Protein AF-A0A4Y3VVE1-F1 (afdb_monomer)

Solvent-accessible surface area (backbone atoms only — not comparable to full-atom values): 6062 Å² total; per-residue (Å²): 126,78,66,62,73,36,66,72,48,43,51,54,53,49,34,40,75,68,60,81,33,67,87,48,71,64,60,54,64,73,43,82,86,49,74,66,52,54,49,51,51,53,50,33,38,73,64,71,72,31,78,72,84,53,64,68,56,56,50,48,53,50,49,52,51,52,52,53,52,53,49,56,51,50,55,51,50,52,51,52,52,48,51,54,52,57,58,65,70,67,65,77,76,76,82,77,78,86,74,135

Foldseek 3Di:
DVLCPPPVNVVVVVCCVVVVFPQAPVSLVPDDDDPSSVVVVVVCCVVVNYPDPDVVVVVVVVVVVVVVVVVVVVVVVVVVVVVVVVVVVPDDDPPDDDDD

Secondary structure (DSSP, 8-state):
--STTSHHHHHHHHHHHTTSS-SSHHHHHTSPPSHHHHHHHHHHHHTTSS----HHHHHHHHHHHHHHHHHHHHHHHHHHHHHHHHHHTT-PPP------

Mean predicted aligned error: 13.13 Å

Organism: NCBI:txid284043

pLDDT: mean 82.97, std 10.87, range [47.16, 93.06]

Sequence (100 aa):
MRWLSKRIVSTVLSDLGSGRRHLTHEALDELPEGKVVEHIRSVLVATPALPKRDEQMVRLERHVRDLVASRATAEGRAAVYLLNWLAGRNRPLPPTASRP

Structure (mmCIF, N/CA/C/O backbone):
data_AF-A0A4Y3VVE1-F1
#
_entry.id   AF-A0A4Y3VVE1-F1
#
loop_
_atom_site.group_PDB
_atom_site.id
_atom_site.type_symbol
_atom_site.label_atom_id
_atom_site.label_alt_id
_atom_site.label_comp_id
_atom_site.label_asym_id
_atom_site.label_entity_id
_atom_site.label_seq_id
_atom_site.pdbx_PDB_ins_code
_atom_site.Cartn_x
_atom_site.Cartn_y
_atom_site.Cartn_z
_atom_site.occupancy
_atom_site.B_iso_or_equiv
_atom_site.auth_seq_id
_atom_site.auth_comp_id
_atom_site.auth_asym_id
_atom_site.auth_atom_id
_atom_site.pdbx_PDB_model_num
ATOM 1 N N . MET A 1 1 ? -19.525 -0.233 18.026 1.00 63.19 1 MET A N 1
ATOM 2 C CA . MET A 1 1 ? -18.588 -1.107 17.274 1.00 63.19 1 MET A CA 1
ATOM 3 C C . MET A 1 1 ? -19.316 -2.162 16.412 1.00 63.19 1 MET A C 1
ATOM 5 O O . MET A 1 1 ? -18.972 -3.331 16.450 1.00 63.19 1 MET A O 1
ATOM 9 N N . ARG A 1 2 ? -20.324 -1.799 15.599 1.00 82.31 2 ARG A N 1
ATOM 10 C CA . ARG A 1 2 ? -21.118 -2.780 14.812 1.00 82.31 2 ARG A CA 1
ATOM 11 C C . ARG A 1 2 ? -20.490 -3.155 13.456 1.00 82.31 2 ARG A C 1
ATOM 13 O O . ARG A 1 2 ? -20.987 -4.030 12.760 1.00 82.31 2 ARG A O 1
ATOM 20 N N . TRP A 1 3 ? -19.419 -2.476 13.045 1.00 85.50 3 TRP A N 1
ATOM 21 C CA . TRP A 1 3 ? -18.766 -2.728 11.758 1.00 85.50 3 TRP A CA 1
ATOM 22 C C . TRP A 1 3 ? -17.744 -3.875 11.830 1.00 85.50 3 TRP A C 1
ATOM 24 O O . TRP A 1 3 ? -17.684 -4.666 10.895 1.00 85.50 3 TRP A O 1
ATOM 34 N N . LEU A 1 4 ? -17.031 -4.018 12.957 1.00 85.12 4 LEU 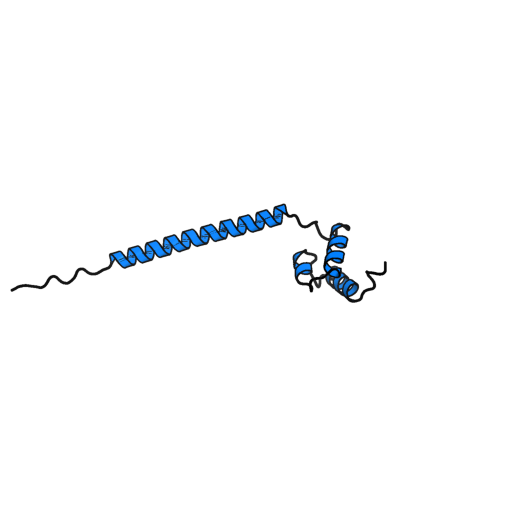A N 1
ATOM 35 C CA . LEU A 1 4 ? -16.073 -5.106 13.213 1.00 85.12 4 LEU A CA 1
ATOM 36 C C . LEU A 1 4 ? -16.732 -6.491 13.282 1.00 85.12 4 LEU A C 1
ATOM 38 O O . LEU A 1 4 ? -16.107 -7.486 12.938 1.00 85.12 4 LEU A O 1
ATOM 42 N N . SER A 1 5 ? -18.006 -6.562 13.678 1.00 86.12 5 SER A N 1
ATOM 43 C CA . SER A 1 5 ? -18.758 -7.821 13.760 1.00 86.12 5 SER A CA 1
ATOM 44 C C . SER A 1 5 ? -19.217 -8.356 12.400 1.00 86.12 5 SER A C 1
ATOM 46 O O . SER A 1 5 ? -19.740 -9.468 12.315 1.00 86.12 5 SER A O 1
ATOM 48 N N . LYS A 1 6 ? -19.028 -7.598 11.312 1.00 88.88 6 LYS A N 1
ATOM 49 C CA . LYS A 1 6 ? -19.269 -8.111 9.962 1.00 88.88 6 LYS A CA 1
ATOM 50 C C . LYS A 1 6 ? -18.227 -9.182 9.651 1.00 88.88 6 LYS A C 1
ATOM 52 O O . LYS A 1 6 ? -17.032 -8.909 9.704 1.00 88.88 6 LYS A O 1
ATOM 57 N N . ARG A 1 7 ? -18.683 -10.372 9.245 1.00 88.50 7 ARG A N 1
ATOM 58 C CA . ARG A 1 7 ? -17.818 -11.529 8.946 1.00 88.50 7 ARG A CA 1
ATOM 59 C C . ARG A 1 7 ? -16.653 -11.169 8.021 1.00 88.50 7 ARG A C 1
ATOM 61 O O . ARG A 1 7 ? -15.517 -11.474 8.343 1.00 88.50 7 ARG A O 1
ATOM 68 N N . ILE A 1 8 ? -16.932 -10.438 6.940 1.00 87.50 8 ILE A N 1
ATOM 69 C CA . ILE A 1 8 ? -15.911 -9.992 5.982 1.00 87.50 8 ILE A CA 1
ATOM 70 C C . ILE A 1 8 ? -14.819 -9.125 6.630 1.00 87.50 8 ILE A C 1
ATOM 72 O O . ILE A 1 8 ? -13.646 -9.290 6.320 1.00 87.50 8 ILE A O 1
ATOM 76 N N . VAL A 1 9 ? -15.183 -8.243 7.566 1.00 89.94 9 VAL A N 1
ATOM 77 C CA . VAL A 1 9 ? -14.230 -7.374 8.270 1.00 89.94 9 VAL A CA 1
ATOM 78 C C . VAL A 1 9 ? -13.361 -8.204 9.204 1.00 89.94 9 VAL A C 1
ATOM 80 O O . VAL A 1 9 ? -12.141 -8.082 9.170 1.00 89.94 9 VAL A O 1
ATOM 83 N N . SER A 1 10 ? -13.984 -9.076 10.001 1.00 90.00 10 SER A N 1
ATOM 84 C CA . SER A 1 10 ? -13.258 -9.960 10.913 1.00 90.00 10 SER A CA 1
ATOM 85 C C . SER A 1 10 ? -12.284 -10.865 10.162 1.00 90.00 10 SER A C 1
ATOM 87 O O . SER A 1 10 ? -11.145 -10.982 10.588 1.00 90.00 10 SER A O 1
ATOM 89 N N . THR A 1 11 ? -12.694 -11.470 9.043 1.00 90.94 11 THR A N 1
ATOM 90 C CA . THR A 1 11 ? -11.820 -12.338 8.242 1.00 90.94 11 THR A CA 1
ATOM 91 C C . THR A 1 11 ? -10.613 -11.574 7.706 1.00 90.94 11 THR A C 1
ATOM 93 O O . THR A 1 11 ? -9.486 -12.005 7.924 1.00 90.94 11 THR A O 1
ATOM 96 N N . VAL A 1 12 ? -10.827 -10.406 7.087 1.00 90.81 12 VAL A N 1
ATOM 97 C CA . VAL A 1 12 ? -9.732 -9.590 6.537 1.00 90.81 12 VAL A CA 1
ATOM 98 C C . VAL A 1 12 ? -8.752 -9.158 7.629 1.00 90.81 12 VAL A C 1
ATOM 100 O O . VAL A 1 12 ? -7.544 -9.288 7.452 1.00 90.81 12 VAL A O 1
ATOM 103 N N . LEU A 1 13 ? -9.247 -8.680 8.774 1.00 91.19 13 LEU A N 1
ATOM 104 C CA . LEU A 1 13 ? -8.383 -8.265 9.882 1.00 91.19 13 LEU A CA 1
ATOM 105 C C . LEU A 1 13 ? -7.637 -9.448 10.512 1.00 91.19 13 LEU A C 1
ATOM 107 O O . LEU A 1 13 ? -6.477 -9.297 10.887 1.00 91.19 13 LEU A O 1
ATOM 111 N N . SER A 1 14 ? -8.258 -10.628 10.598 1.00 91.25 14 SER A N 1
ATOM 112 C CA . SER A 1 14 ? -7.586 -11.847 11.060 1.00 91.25 14 SER A CA 1
ATOM 113 C C . SER A 1 14 ? -6.499 -12.316 10.091 1.00 91.25 14 SER A C 1
ATOM 115 O O . SER A 1 14 ? -5.439 -12.750 10.537 1.00 91.25 14 SER A O 1
ATOM 117 N N . ASP A 1 15 ? -6.718 -12.219 8.780 1.00 92.00 15 ASP A N 1
ATOM 118 C CA . ASP A 1 15 ? -5.711 -12.584 7.777 1.00 92.00 15 ASP A CA 1
ATOM 119 C C . ASP A 1 15 ? -4.511 -11.632 7.797 1.00 92.00 15 ASP A C 1
ATOM 121 O O . ASP A 1 15 ? -3.370 -12.084 7.714 1.00 92.00 15 ASP A O 1
ATOM 125 N N . LEU A 1 16 ? -4.758 -10.334 7.991 1.00 90.56 16 LEU A N 1
ATOM 126 C CA . LEU A 1 16 ? -3.705 -9.333 8.178 1.00 90.56 16 LEU A CA 1
ATOM 127 C C . LEU A 1 16 ? -2.945 -9.552 9.496 1.00 90.56 16 LEU A C 1
ATOM 129 O O . LEU A 1 16 ? -1.719 -9.582 9.507 1.00 90.56 16 LEU A O 1
ATOM 133 N N . GLY A 1 17 ? -3.661 -9.757 10.607 1.00 88.25 17 GLY A N 1
ATOM 134 C CA . GLY A 1 17 ? -3.061 -9.943 11.934 1.00 88.25 17 GLY A CA 1
ATOM 135 C C . GLY A 1 17 ? -2.310 -11.267 12.109 1.00 88.25 17 GLY A C 1
ATOM 136 O O . GLY A 1 17 ? -1.419 -11.356 12.946 1.00 88.25 17 GLY A O 1
ATOM 137 N N . SER A 1 18 ? -2.642 -12.288 11.313 1.00 92.25 18 SER A N 1
ATOM 138 C CA . SER A 1 18 ? -1.926 -13.573 11.284 1.00 92.25 18 SER A CA 1
ATOM 139 C C . SER A 1 18 ? -0.764 -13.607 10.289 1.00 92.25 18 SER A C 1
ATOM 141 O O . SER A 1 18 ? -0.073 -14.619 10.206 1.00 92.25 18 SER A O 1
ATOM 143 N N . GLY A 1 19 ? -0.557 -12.539 9.510 1.00 88.25 19 GLY A N 1
ATOM 144 C CA . GLY A 1 19 ? 0.468 -12.482 8.466 1.00 88.25 19 GLY A CA 1
ATOM 145 C C . GLY A 1 19 ? 0.153 -13.311 7.216 1.00 88.25 19 GLY A C 1
ATOM 146 O O . GLY A 1 19 ? 0.967 -13.340 6.297 1.00 88.25 19 GLY A O 1
ATOM 147 N N . ARG A 1 20 ? -1.028 -13.946 7.127 1.00 89.00 20 ARG A N 1
ATOM 148 C CA . ARG A 1 20 ? -1.491 -14.623 5.897 1.00 89.00 20 ARG A CA 1
ATOM 149 C C . ARG A 1 20 ? -1.619 -13.660 4.723 1.00 89.00 20 ARG A C 1
ATOM 151 O O . ARG A 1 20 ? -1.506 -14.072 3.573 1.00 89.00 20 ARG A O 1
ATOM 158 N N . ARG A 1 21 ? -1.860 -12.385 5.0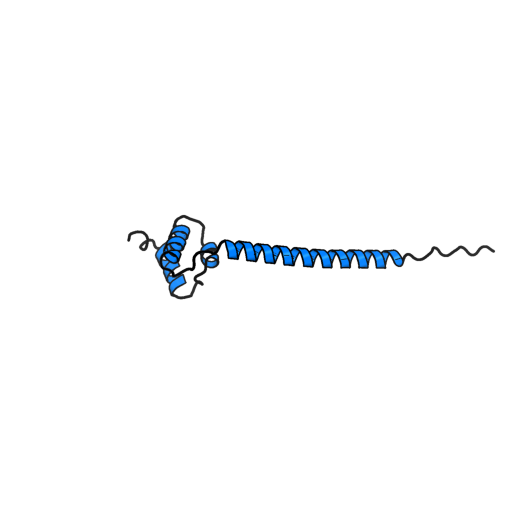19 1.00 88.69 21 ARG A N 1
ATOM 159 C CA . ARG A 1 21 ? -1.808 -11.288 4.063 1.00 88.69 21 ARG A CA 1
ATOM 160 C C . ARG A 1 21 ? -0.873 -10.205 4.577 1.00 88.69 21 ARG A C 1
ATOM 162 O O . ARG A 1 21 ?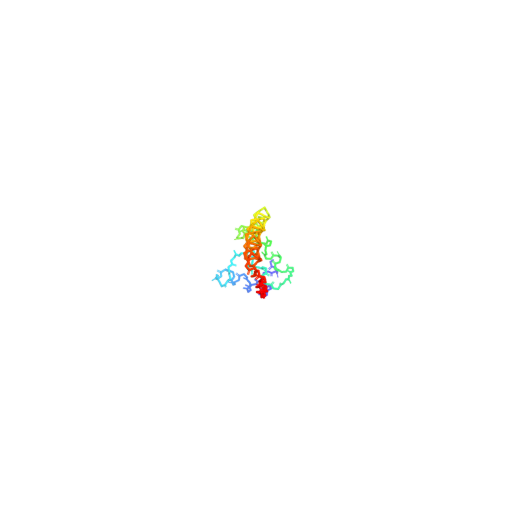 -0.935 -9.835 5.747 1.00 88.69 21 ARG A O 1
ATOM 169 N N . HIS A 1 22 ? -0.048 -9.665 3.686 1.00 87.12 22 HIS A N 1
ATOM 170 C CA . HIS A 1 22 ? 0.821 -8.542 4.014 1.00 87.12 22 HIS A CA 1
ATOM 171 C C . HIS A 1 22 ? -0.002 -7.288 4.331 1.00 87.12 22 HIS A C 1
ATOM 173 O O . HIS A 1 22 ? -0.994 -6.991 3.668 1.00 87.12 22 HIS A O 1
ATOM 179 N N . LEU A 1 23 ? 0.419 -6.530 5.343 1.00 88.88 23 LEU A N 1
ATOM 180 C CA . LEU A 1 23 ? -0.206 -5.260 5.693 1.00 88.88 23 LEU A CA 1
ATOM 181 C C . LEU A 1 23 ? 0.370 -4.153 4.802 1.00 88.88 23 LEU A C 1
ATOM 183 O O . LEU A 1 23 ? 1.318 -3.463 5.165 1.00 88.88 23 LEU A O 1
ATOM 187 N N . THR A 1 24 ? -0.184 -4.028 3.598 1.00 89.38 24 THR A N 1
ATOM 188 C CA . THR A 1 24 ? 0.188 -3.007 2.608 1.00 89.38 24 THR A CA 1
ATOM 189 C C . THR A 1 24 ? -1.052 -2.451 1.905 1.00 89.38 24 THR A C 1
ATOM 191 O O . THR A 1 24 ? -2.143 -3.019 2.009 1.00 89.38 24 THR A O 1
ATOM 194 N N . HIS A 1 25 ? -0.913 -1.321 1.199 1.00 89.62 25 HIS A N 1
ATOM 195 C CA . HIS A 1 25 ? -2.023 -0.767 0.409 1.00 89.62 25 HIS A CA 1
ATOM 196 C C . HIS A 1 25 ? -2.385 -1.698 -0.746 1.00 89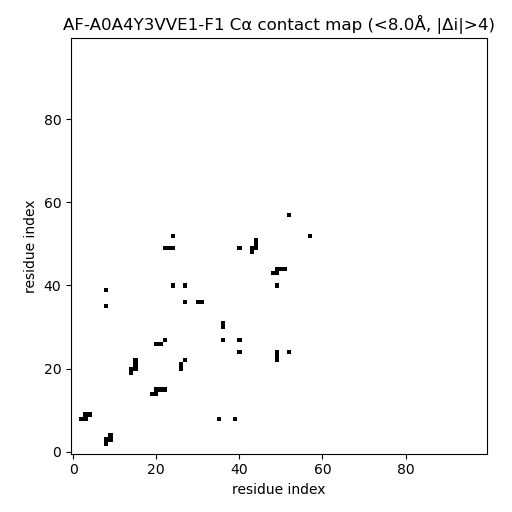.62 25 HIS A C 1
ATOM 198 O O . HIS A 1 25 ? -3.562 -1.913 -1.004 1.00 89.62 25 HIS A O 1
ATOM 204 N N . GLU A 1 26 ? -1.381 -2.311 -1.362 1.00 88.19 26 GLU A N 1
ATOM 205 C CA . GLU A 1 26 ? -1.510 -3.222 -2.498 1.00 88.19 26 GLU A CA 1
ATOM 206 C C . GLU A 1 26 ? -2.314 -4.470 -2.116 1.00 88.19 26 GLU A C 1
ATOM 208 O O . GLU A 1 26 ? -3.248 -4.848 -2.813 1.00 88.19 26 GLU A O 1
ATOM 213 N N . ALA A 1 27 ? -2.043 -5.052 -0.946 1.00 88.94 27 ALA A N 1
ATOM 214 C CA . ALA A 1 27 ? -2.776 -6.217 -0.459 1.00 88.94 27 ALA A CA 1
ATOM 215 C C . ALA A 1 27 ? -4.246 -5.906 -0.104 1.00 88.94 27 ALA A C 1
ATOM 217 O O . ALA A 1 27 ? -5.090 -6.806 -0.061 1.00 88.94 27 ALA A O 1
ATOM 218 N N . LEU A 1 28 ? -4.571 -4.637 0.179 1.00 89.81 28 LEU A N 1
ATOM 219 C CA . LEU A 1 28 ? -5.955 -4.175 0.311 1.00 89.81 28 LEU A CA 1
ATOM 220 C C . LEU A 1 28 ? -6.594 -3.880 -1.051 1.00 89.81 28 LEU A C 1
ATOM 222 O O . LEU A 1 28 ? -7.806 -4.026 -1.169 1.00 89.81 28 LEU A O 1
ATOM 226 N N . ASP A 1 29 ? -5.812 -3.484 -2.055 1.00 88.94 29 ASP A N 1
ATOM 227 C CA . ASP A 1 29 ? -6.274 -3.243 -3.430 1.00 88.94 29 ASP A CA 1
ATOM 228 C C . ASP A 1 29 ? -6.620 -4.566 -4.158 1.00 88.94 29 ASP A C 1
ATOM 230 O O . ASP A 1 29 ? -7.449 -4.571 -5.060 1.00 88.94 29 ASP A O 1
ATOM 234 N N . GLU A 1 30 ? -6.068 -5.707 -3.723 1.00 90.06 30 GLU A N 1
ATOM 235 C CA . GLU A 1 30 ? -6.431 -7.055 -4.209 1.00 90.06 30 GLU A CA 1
ATOM 236 C C . GLU A 1 30 ? -7.801 -7.560 -3.710 1.00 90.06 30 GLU A C 1
ATOM 238 O O . GLU A 1 30 ? -8.329 -8.561 -4.206 1.00 90.06 30 GLU A O 1
ATOM 243 N N . LEU A 1 31 ? -8.388 -6.910 -2.700 1.00 88.81 31 LEU A N 1
ATOM 244 C CA . LEU A 1 31 ? -9.725 -7.248 -2.214 1.00 88.81 31 LEU A CA 1
ATOM 245 C C . LEU A 1 31 ? -10.814 -6.711 -3.153 1.00 88.81 31 LEU A C 1
ATOM 247 O O . LEU A 1 31 ? -10.626 -5.662 -3.763 1.00 88.81 31 LEU A O 1
ATOM 251 N N . PRO A 1 32 ? -12.003 -7.350 -3.201 1.00 86.69 32 PRO A N 1
ATOM 252 C CA . PRO A 1 32 ? -13.141 -6.803 -3.931 1.00 86.69 32 PRO A CA 1
ATOM 253 C C . PRO A 1 32 ? -13.430 -5.362 -3.500 1.00 86.69 32 PRO A C 1
ATOM 255 O O . PRO A 1 32 ? -13.625 -5.092 -2.308 1.00 86.69 32 PRO A O 1
ATOM 258 N N . GLU A 1 33 ? -13.458 -4.448 -4.470 1.00 84.12 33 GLU A N 1
ATOM 259 C CA . GLU A 1 33 ? -13.669 -3.026 -4.217 1.00 84.12 33 GLU A CA 1
ATOM 260 C C . GLU A 1 33 ? -14.987 -2.773 -3.472 1.00 84.12 33 GLU A C 1
ATOM 262 O O . GLU A 1 33 ? -16.025 -3.388 -3.731 1.00 84.12 33 GLU A O 1
ATOM 267 N N . GLY A 1 34 ? -14.954 -1.834 -2.524 1.00 88.19 34 GLY A N 1
ATOM 268 C CA . GLY A 1 34 ? -16.155 -1.394 -1.832 1.00 88.19 34 GLY A CA 1
ATOM 269 C C . GLY A 1 34 ? -15.895 -0.648 -0.531 1.00 88.19 34 GLY A C 1
ATOM 270 O O . GLY A 1 34 ? -14.808 -0.684 0.049 1.00 88.19 34 GLY A O 1
ATOM 271 N N . LYS A 1 35 ? -16.966 -0.036 -0.010 1.00 88.31 35 LYS A N 1
ATOM 272 C CA . LYS A 1 35 ? -16.949 0.813 1.198 1.00 88.31 35 LYS A CA 1
ATOM 273 C C . LYS A 1 35 ? -16.348 0.138 2.434 1.00 88.31 35 LYS A C 1
ATOM 275 O O . LYS A 1 35 ? -15.883 0.809 3.348 1.00 88.31 35 LYS A O 1
ATOM 280 N N . VAL A 1 36 ? -16.391 -1.194 2.501 1.00 90.00 36 VAL A N 1
ATOM 281 C CA . VAL A 1 36 ? -15.804 -1.956 3.611 1.00 90.00 36 VAL A CA 1
ATOM 282 C C . VAL A 1 36 ? -14.276 -1.910 3.567 1.00 90.00 36 VAL A C 1
ATOM 284 O O . VAL A 1 36 ? -13.662 -1.642 4.595 1.00 90.00 36 VAL A O 1
ATOM 287 N N . VAL A 1 37 ? -13.670 -2.130 2.398 1.00 90.88 37 VAL A N 1
ATOM 288 C CA . VAL A 1 37 ? -12.210 -2.101 2.217 1.00 90.88 37 VAL A CA 1
ATOM 289 C C . VAL A 1 37 ? -11.679 -0.682 2.406 1.00 90.88 37 VAL A C 1
ATOM 291 O O . VAL A 1 37 ? -10.683 -0.485 3.098 1.00 90.88 37 VAL A O 1
ATOM 294 N N . GLU A 1 38 ? -12.393 0.321 1.887 1.00 91.31 38 GLU A N 1
ATOM 295 C CA . GLU A 1 38 ? -12.085 1.736 2.134 1.00 91.31 38 GLU A CA 1
ATOM 296 C C . GLU A 1 38 ? -12.088 2.072 3.628 1.00 91.31 38 GLU A C 1
ATOM 298 O O . GLU A 1 38 ? -11.164 2.720 4.124 1.00 91.31 38 GLU A O 1
ATOM 303 N N . HIS A 1 39 ? -13.098 1.596 4.364 1.00 92.19 39 HIS A N 1
ATOM 304 C CA . HIS A 1 39 ? -13.188 1.832 5.800 1.00 92.19 39 HIS A CA 1
ATOM 305 C C . HIS A 1 39 ? -12.068 1.125 6.575 1.00 92.19 39 HIS A C 1
ATOM 307 O O . HIS A 1 39 ? -11.471 1.739 7.455 1.00 92.19 39 HIS A O 1
ATOM 313 N N . ILE A 1 40 ? -11.727 -0.120 6.220 1.00 92.25 40 ILE A N 1
ATOM 314 C CA . ILE A 1 40 ? -10.579 -0.838 6.799 1.00 92.25 40 ILE A CA 1
ATOM 315 C C . ILE A 1 40 ? -9.287 -0.047 6.565 1.00 92.25 40 ILE A C 1
ATOM 317 O O . ILE A 1 40 ? -8.559 0.213 7.520 1.00 92.25 40 ILE A O 1
ATOM 321 N N . ARG A 1 41 ? -9.030 0.401 5.328 1.00 92.56 41 ARG A N 1
ATOM 322 C CA . ARG A 1 41 ? -7.848 1.209 4.989 1.00 92.56 41 ARG A CA 1
ATOM 323 C C . ARG A 1 41 ? -7.795 2.493 5.817 1.00 92.56 41 ARG A C 1
ATOM 325 O O . ARG A 1 41 ? -6.757 2.808 6.389 1.00 92.56 41 ARG A O 1
ATOM 332 N N . SER A 1 42 ? -8.914 3.209 5.920 1.00 91.62 42 SER A N 1
ATOM 333 C CA . SER A 1 42 ? -9.010 4.440 6.711 1.00 91.62 42 SER A CA 1
ATOM 334 C C . SER A 1 42 ? -8.688 4.207 8.188 1.00 91.62 42 SER A C 1
ATOM 336 O O . SER A 1 42 ? -7.911 4.968 8.761 1.00 91.62 42 SER A O 1
ATOM 338 N N . VAL A 1 43 ? -9.231 3.143 8.789 1.00 93.06 43 VAL A N 1
ATOM 339 C CA . VAL A 1 43 ? -8.966 2.799 10.192 1.00 93.06 43 VAL A CA 1
ATOM 340 C C . VAL A 1 43 ? -7.501 2.420 10.393 1.00 93.06 43 VAL A C 1
ATOM 342 O O . VAL A 1 43 ? -6.875 2.957 11.298 1.00 93.06 43 VAL A O 1
ATOM 345 N N . LEU A 1 44 ? -6.928 1.570 9.535 1.00 92.25 44 LEU A N 1
ATOM 346 C CA . LEU A 1 44 ? -5.527 1.146 9.657 1.00 92.25 44 LEU A CA 1
ATOM 347 C C . LEU A 1 44 ? -4.541 2.316 9.518 1.00 92.25 44 LEU A C 1
ATOM 349 O O . LEU A 1 44 ? -3.523 2.336 10.208 1.00 92.25 44 LEU A O 1
ATOM 353 N N . VAL A 1 45 ? -4.860 3.300 8.672 1.00 92.50 45 VAL A N 1
ATOM 354 C CA . VAL A 1 45 ? -4.087 4.546 8.549 1.00 92.50 45 VAL A CA 1
ATOM 355 C C . VAL A 1 45 ? -4.244 5.440 9.778 1.00 92.50 45 VAL A C 1
ATOM 357 O O . VAL A 1 45 ? -3.277 6.060 10.214 1.00 92.50 45 VAL A O 1
ATOM 360 N N . ALA A 1 46 ? -5.444 5.501 10.357 1.00 92.12 46 ALA A N 1
ATOM 361 C CA . ALA A 1 46 ? -5.705 6.279 11.564 1.00 92.12 46 ALA A CA 1
ATOM 362 C C . ALA A 1 46 ? -5.081 5.665 12.832 1.00 92.12 46 ALA A C 1
ATOM 364 O O . ALA A 1 46 ? -4.813 6.399 13.781 1.00 92.12 46 ALA A O 1
ATOM 365 N N . THR A 1 47 ? -4.854 4.345 12.865 1.00 91.31 47 THR A N 1
ATOM 366 C CA . THR A 1 47 ? -4.261 3.608 14.000 1.00 91.31 47 THR A CA 1
ATOM 367 C C . THR A 1 47 ? -2.755 3.345 13.848 1.00 91.31 47 THR A C 1
ATOM 369 O O . THR A 1 47 ? -2.250 2.368 14.394 1.00 91.31 47 THR A O 1
ATOM 372 N N . PRO A 1 48 ? -2.026 4.231 13.157 1.00 85.69 48 PRO A N 1
ATOM 373 C CA . PRO A 1 48 ? -0.697 4.022 12.551 1.00 85.69 48 PRO A CA 1
ATOM 374 C C . PRO A 1 48 ? -0.266 2.605 12.129 1.00 85.69 48 PRO A C 1
ATOM 376 O O . PRO A 1 48 ? 0.929 2.345 12.014 1.00 85.69 48 PRO A O 1
ATOM 379 N N . ALA A 1 49 ? -1.201 1.684 11.889 1.00 88.75 49 ALA A N 1
ATOM 380 C CA . ALA A 1 49 ? -0.882 0.299 11.561 1.00 88.75 49 ALA A CA 1
ATOM 381 C C . ALA A 1 49 ? -0.443 0.188 10.100 1.00 88.75 49 ALA A C 1
ATOM 383 O O . ALA A 1 49 ? 0.470 -0.565 9.790 1.00 88.75 49 ALA A O 1
ATOM 384 N N . LEU A 1 50 ? -1.072 0.973 9.222 1.00 88.50 50 LEU A N 1
ATOM 385 C CA . LEU A 1 50 ? -0.726 1.118 7.815 1.00 88.50 50 LEU A CA 1
ATOM 386 C C . LEU A 1 50 ? -0.259 2.562 7.585 1.00 88.50 50 LEU A C 1
ATOM 388 O O . LEU A 1 50 ? -1.044 3.481 7.820 1.00 88.50 50 LEU A O 1
ATOM 392 N N . PRO A 1 51 ? 0.975 2.813 7.119 1.00 84.62 51 PRO A N 1
ATOM 393 C CA . PRO A 1 51 ? 1.411 4.165 6.790 1.00 84.62 51 PRO A CA 1
ATOM 394 C C . PRO A 1 51 ? 0.439 4.822 5.808 1.00 84.62 51 PRO A C 1
ATOM 396 O O . PRO A 1 51 ? -0.081 4.166 4.899 1.00 84.62 51 PRO A O 1
ATOM 399 N N . LYS A 1 52 ? 0.185 6.126 5.961 1.00 86.06 52 LYS A N 1
ATOM 400 C CA . LYS A 1 52 ? -0.595 6.870 4.965 1.00 86.06 52 LYS A CA 1
ATOM 401 C C . LYS A 1 52 ? 0.075 6.690 3.601 1.00 86.06 52 LYS A C 1
ATOM 403 O O . LYS A 1 52 ? 1.293 6.805 3.501 1.00 86.06 52 LYS A O 1
ATOM 408 N N . ARG A 1 53 ? -0.716 6.405 2.561 1.00 81.88 53 ARG A N 1
ATOM 409 C CA . ARG A 1 53 ? -0.195 6.297 1.194 1.00 81.88 53 ARG A CA 1
ATOM 410 C C . ARG A 1 53 ? 0.446 7.632 0.828 1.00 81.88 53 ARG A C 1
ATOM 412 O O . ARG A 1 53 ? -0.246 8.649 0.752 1.00 81.88 53 ARG A O 1
ATOM 419 N N . ASP A 1 54 ? 1.762 7.628 0.667 1.00 77.75 54 ASP A N 1
ATOM 420 C CA . ASP A 1 54 ? 2.501 8.820 0.288 1.00 77.75 54 ASP A CA 1
ATOM 421 C C . ASP A 1 54 ? 2.307 9.046 -1.213 1.00 77.75 54 ASP A C 1
ATOM 423 O O . ASP A 1 54 ? 2.922 8.395 -2.059 1.00 77.75 54 ASP A O 1
ATOM 427 N N . GLU A 1 55 ? 1.388 9.947 -1.556 1.00 76.31 55 GLU A N 1
ATOM 428 C CA . GLU A 1 55 ? 1.121 10.293 -2.950 1.00 76.31 55 GLU A CA 1
ATOM 429 C C . GLU A 1 55 ? 2.357 10.842 -3.669 1.00 76.31 55 GLU A C 1
ATOM 431 O O . GLU A 1 55 ? 2.469 10.662 -4.882 1.00 76.31 55 GLU A O 1
ATOM 436 N N . GLN A 1 56 ? 3.285 11.493 -2.956 1.00 74.75 56 GLN A N 1
ATOM 437 C CA . GLN A 1 56 ? 4.530 11.971 -3.557 1.00 74.75 56 GLN A CA 1
ATOM 438 C C . GLN A 1 56 ? 5.429 10.792 -3.914 1.00 74.75 56 GLN A C 1
ATOM 440 O O . GLN A 1 56 ? 5.967 10.761 -5.019 1.00 74.75 56 GLN A O 1
ATOM 445 N N . MET A 1 57 ? 5.509 9.782 -3.044 1.00 78.44 57 MET A N 1
ATOM 446 C CA . MET A 1 57 ? 6.242 8.549 -3.336 1.00 78.44 57 MET A CA 1
ATOM 447 C C . MET A 1 57 ? 5.638 7.795 -4.528 1.00 78.44 57 MET A C 1
ATOM 449 O O . MET A 1 57 ? 6.356 7.425 -5.451 1.00 78.44 57 MET A O 1
ATOM 453 N N . VAL A 1 58 ? 4.309 7.654 -4.587 1.00 82.19 58 VAL A N 1
ATOM 454 C CA . VAL A 1 58 ? 3.623 7.004 -5.723 1.00 82.19 58 VAL A CA 1
ATOM 455 C C . VAL A 1 58 ? 3.886 7.745 -7.041 1.00 82.19 58 VAL A C 1
ATOM 457 O O . VAL A 1 58 ? 4.107 7.116 -8.081 1.00 82.19 58 VAL A O 1
ATOM 460 N N . ARG A 1 59 ? 3.870 9.086 -7.017 1.00 78.19 59 ARG A N 1
ATOM 461 C CA . ARG A 1 59 ? 4.202 9.916 -8.187 1.00 78.19 59 ARG A CA 1
ATOM 462 C C . ARG A 1 59 ? 5.664 9.754 -8.590 1.00 78.19 59 ARG A C 1
ATOM 464 O O . ARG A 1 59 ? 5.932 9.597 -9.779 1.00 78.19 59 ARG A O 1
ATOM 471 N N . LEU A 1 60 ? 6.581 9.751 -7.625 1.00 83.31 60 LEU A N 1
ATOM 472 C CA . LEU A 1 60 ? 8.007 9.552 -7.861 1.00 83.31 60 LEU A CA 1
ATOM 473 C C . LEU A 1 60 ? 8.278 8.183 -8.487 1.00 83.31 60 LEU A C 1
ATOM 475 O O . LEU A 1 60 ? 8.935 8.109 -9.518 1.00 83.31 60 LEU A O 1
ATOM 479 N N . GLU A 1 61 ? 7.728 7.109 -7.926 1.00 86.00 61 GLU A N 1
ATOM 480 C CA . GLU A 1 61 ? 7.894 5.764 -8.475 1.00 86.00 61 GLU A CA 1
ATOM 481 C C . GLU A 1 61 ? 7.366 5.645 -9.904 1.00 86.00 61 GLU A C 1
ATOM 483 O O . GLU A 1 61 ? 8.002 5.022 -10.755 1.00 86.00 61 GLU A O 1
ATOM 488 N N . ARG A 1 62 ? 6.196 6.236 -10.187 1.00 87.62 62 ARG A N 1
ATOM 489 C CA . ARG A 1 62 ? 5.658 6.285 -11.550 1.00 87.62 62 ARG A CA 1
ATOM 490 C C . ARG A 1 62 ? 6.616 7.030 -12.474 1.00 87.62 62 ARG A C 1
ATOM 492 O O . ARG A 1 62 ? 6.963 6.502 -13.521 1.00 87.62 62 ARG A O 1
ATOM 499 N N . HIS A 1 63 ? 7.091 8.199 -12.055 1.00 90.56 63 HIS A N 1
ATOM 500 C CA . HIS A 1 63 ? 8.026 8.995 -12.838 1.00 90.56 63 HIS A CA 1
ATOM 501 C C . HIS A 1 63 ? 9.339 8.248 -13.120 1.00 90.56 63 HIS A C 1
ATOM 503 O O . HIS A 1 63 ? 9.811 8.239 -14.253 1.00 90.56 63 HIS A O 1
ATOM 509 N N . VAL A 1 64 ? 9.898 7.557 -12.122 1.00 92.75 64 VAL A N 1
ATOM 510 C CA . VAL A 1 64 ? 11.096 6.720 -12.286 1.00 92.75 64 VAL A CA 1
ATOM 511 C C . VAL A 1 64 ? 10.837 5.585 -13.278 1.00 92.75 64 VAL A C 1
ATOM 513 O O . VAL A 1 64 ? 11.655 5.368 -14.171 1.00 92.75 64 VAL A O 1
ATOM 516 N N . ARG A 1 65 ? 9.695 4.889 -13.177 1.00 89.31 65 ARG A N 1
ATOM 517 C CA . ARG A 1 65 ? 9.318 3.833 -14.134 1.00 89.31 65 ARG A CA 1
ATOM 518 C C . ARG A 1 65 ? 9.202 4.369 -15.562 1.00 89.31 65 ARG A C 1
ATOM 520 O O . ARG A 1 65 ? 9.758 3.759 -16.475 1.00 89.31 65 ARG A O 1
ATOM 527 N N . ASP A 1 66 ? 8.554 5.516 -15.745 1.00 89.00 66 ASP A N 1
ATOM 528 C CA . ASP A 1 66 ? 8.392 6.152 -17.056 1.00 89.00 66 ASP A CA 1
ATOM 529 C C . ASP A 1 66 ? 9.751 6.564 -17.649 1.00 89.00 66 ASP A C 1
ATOM 531 O O . ASP A 1 66 ? 10.031 6.303 -18.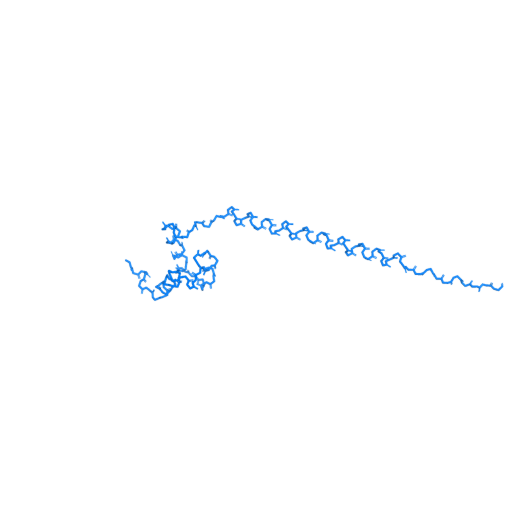822 1.00 89.00 66 ASP A O 1
ATOM 535 N N . LEU A 1 67 ? 10.638 7.143 -16.829 1.00 91.62 67 LEU A N 1
ATOM 536 C CA . LEU A 1 67 ? 11.998 7.499 -17.237 1.00 91.62 67 LEU A CA 1
ATOM 537 C C . LEU A 1 67 ? 12.800 6.268 -17.679 1.00 91.62 67 LEU A C 1
ATOM 539 O O . LEU A 1 67 ? 13.392 6.284 -18.762 1.00 91.62 67 LEU A O 1
ATOM 543 N N . VAL A 1 68 ? 12.788 5.187 -16.893 1.00 89.94 68 VAL A N 1
ATOM 544 C CA . VAL A 1 68 ? 13.481 3.932 -17.232 1.00 89.94 68 VAL A CA 1
ATOM 545 C C . VAL A 1 68 ? 12.942 3.338 -18.538 1.00 89.94 68 VAL A C 1
ATOM 547 O O . VAL A 1 68 ? 13.725 3.002 -19.430 1.00 89.94 68 VAL A O 1
ATOM 550 N N . ALA A 1 69 ? 11.618 3.275 -18.702 1.00 87.56 69 ALA A N 1
ATOM 551 C CA . ALA A 1 69 ? 10.986 2.768 -19.920 1.00 87.56 69 ALA A CA 1
ATOM 552 C C . ALA A 1 69 ? 11.337 3.617 -21.155 1.00 87.56 69 ALA A C 1
ATOM 554 O O . ALA A 1 69 ? 11.634 3.080 -22.229 1.00 87.56 69 ALA A O 1
ATOM 555 N N . SER A 1 70 ? 11.366 4.946 -21.008 1.00 84.06 70 SER A N 1
ATOM 556 C CA . SER A 1 70 ? 11.705 5.863 -22.102 1.00 84.06 70 SER A CA 1
ATOM 557 C C . SER A 1 70 ? 13.126 5.637 -22.633 1.00 84.06 70 SER A C 1
ATOM 559 O O . SER A 1 70 ? 13.340 5.642 -23.851 1.00 84.06 70 SER A O 1
ATOM 561 N N . ARG A 1 71 ? 14.083 5.355 -21.737 1.00 82.38 71 ARG A N 1
ATOM 562 C CA . ARG A 1 71 ? 15.486 5.120 -22.088 1.00 82.38 71 ARG A CA 1
ATOM 563 C C . ARG A 1 71 ? 15.701 3.762 -22.746 1.00 82.38 71 ARG A C 1
ATOM 565 O O . ARG A 1 71 ? 16.327 3.711 -23.802 1.00 82.38 71 ARG A O 1
ATOM 572 N N . ALA A 1 72 ? 15.105 2.703 -22.196 1.00 81.00 72 ALA A N 1
ATOM 573 C CA . ALA A 1 72 ? 15.137 1.374 -22.810 1.00 81.00 72 ALA A CA 1
ATOM 574 C C . ALA A 1 72 ? 14.580 1.404 -24.245 1.00 81.00 72 ALA A C 1
ATOM 576 O O . ALA A 1 72 ? 15.141 0.805 -25.163 1.00 81.00 72 ALA A O 1
ATOM 577 N N . THR A 1 73 ? 13.515 2.180 -24.471 1.00 80.25 73 THR A N 1
ATOM 578 C CA . THR A 1 73 ? 12.930 2.330 -25.809 1.00 80.25 73 THR A CA 1
ATOM 579 C C . THR A 1 73 ? 13.838 3.132 -26.752 1.00 80.25 73 THR A C 1
ATOM 581 O O . THR A 1 73 ? 13.906 2.835 -27.943 1.00 80.25 73 THR A O 1
ATOM 584 N N . ALA A 1 74 ? 14.550 4.149 -26.255 1.00 79.19 74 ALA A N 1
ATOM 585 C CA . ALA A 1 74 ? 15.483 4.934 -27.066 1.00 79.19 74 ALA A CA 1
ATOM 586 C C . ALA A 1 74 ? 16.699 4.109 -27.521 1.00 79.19 74 ALA A C 1
ATOM 588 O O . ALA A 1 74 ? 17.039 4.136 -28.705 1.00 79.19 74 ALA A O 1
ATOM 589 N N . GLU A 1 75 ? 17.301 3.339 -26.613 1.00 78.44 75 GLU A N 1
ATOM 590 C CA . GLU A 1 75 ? 18.425 2.444 -26.916 1.00 78.44 75 GLU A CA 1
ATOM 591 C C . GLU A 1 75 ? 17.999 1.323 -27.878 1.00 78.44 75 GLU A C 1
ATOM 593 O O . GLU A 1 75 ? 18.675 1.071 -28.878 1.00 78.44 75 GLU A O 1
ATOM 598 N N . GLY A 1 76 ? 16.817 0.732 -27.661 1.00 76.56 76 GLY A N 1
ATOM 599 C CA . GLY A 1 76 ? 16.240 -0.257 -28.574 1.00 76.56 76 GLY A CA 1
ATOM 600 C C . GLY A 1 76 ? 16.009 0.290 -29.988 1.00 76.56 76 GLY A C 1
ATOM 601 O O . GLY A 1 76 ? 16.389 -0.350 -30.970 1.00 76.56 76 GLY A O 1
ATOM 602 N N . ARG A 1 77 ? 15.456 1.506 -30.120 1.00 77.50 77 ARG A N 1
ATOM 603 C CA . ARG A 1 77 ? 15.288 2.159 -31.431 1.00 77.50 77 ARG A CA 1
ATOM 604 C C . ARG A 1 77 ? 16.630 2.416 -32.115 1.00 77.50 77 ARG A C 1
ATOM 606 O O . ARG A 1 77 ? 16.755 2.138 -33.305 1.00 77.50 77 ARG A O 1
ATOM 613 N N . ALA A 1 78 ? 17.633 2.908 -31.387 1.00 78.81 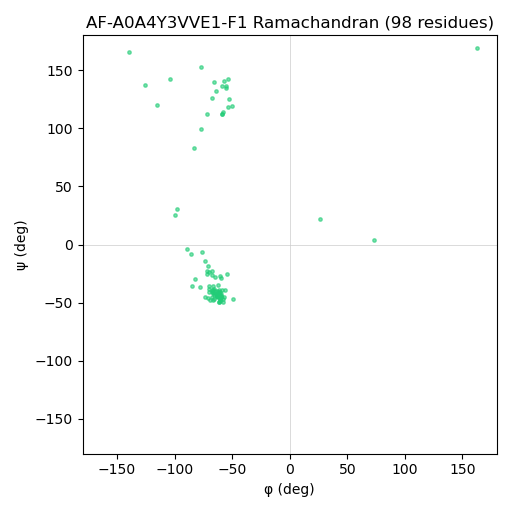78 ALA A N 1
ATOM 614 C CA . ALA A 1 78 ? 18.961 3.176 -31.942 1.00 78.81 78 ALA A CA 1
ATOM 615 C C . ALA A 1 78 ? 19.630 1.902 -32.487 1.00 78.81 78 ALA A C 1
ATOM 617 O O . ALA A 1 78 ? 20.191 1.925 -33.583 1.00 78.81 78 ALA A O 1
ATOM 618 N N . ALA A 1 79 ? 19.506 0.779 -31.772 1.00 83.56 79 ALA A N 1
ATOM 619 C CA . ALA A 1 79 ? 20.014 -0.513 -32.224 1.00 83.56 79 ALA A CA 1
ATOM 620 C C . ALA A 1 79 ? 19.321 -0.992 -33.512 1.00 83.56 79 ALA A C 1
ATOM 622 O O . ALA A 1 79 ? 19.995 -1.410 -34.452 1.0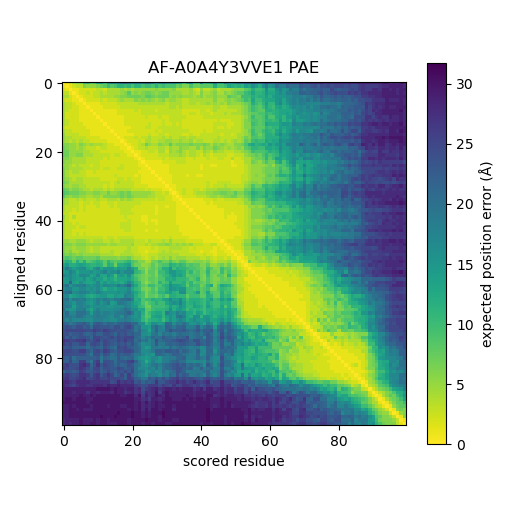0 83.56 79 ALA A O 1
ATOM 623 N N . VAL A 1 80 ? 17.991 -0.868 -33.601 1.00 82.81 80 VAL A N 1
ATOM 624 C CA . VAL A 1 80 ? 17.236 -1.214 -34.820 1.00 82.81 80 VAL A CA 1
ATOM 625 C C . VAL A 1 80 ? 17.650 -0.334 -36.000 1.00 82.81 80 VAL A C 1
ATOM 627 O O . VAL A 1 80 ? 17.881 -0.850 -37.093 1.00 82.81 80 VAL A O 1
ATOM 630 N N . TYR A 1 81 ? 17.806 0.977 -35.793 1.00 83.81 81 TYR A N 1
ATOM 631 C CA . TYR A 1 81 ? 18.281 1.879 -36.845 1.00 83.81 81 TYR A CA 1
ATOM 632 C C . TYR A 1 81 ? 19.683 1.511 -37.331 1.00 83.81 81 TYR A C 1
ATOM 634 O O . TYR A 1 81 ? 19.915 1.468 -38.539 1.00 83.81 81 TYR A O 1
ATOM 642 N N . LEU A 1 82 ? 20.601 1.206 -36.412 1.00 84.12 82 LEU A N 1
ATOM 643 C CA . LEU A 1 82 ? 21.961 0.797 -36.751 1.00 84.12 82 LEU A CA 1
ATOM 644 C C . LEU A 1 82 ? 21.972 -0.520 -37.539 1.00 84.12 82 LEU A C 1
ATOM 646 O O . LEU A 1 82 ? 22.666 -0.614 -38.550 1.00 84.12 82 LEU A O 1
ATOM 650 N N . LEU A 1 83 ? 21.188 -1.513 -37.113 1.00 87.69 83 LEU A N 1
ATOM 651 C CA . LEU A 1 83 ? 21.064 -2.799 -37.803 1.00 87.69 83 LEU A CA 1
ATOM 652 C C . LEU A 1 83 ? 20.466 -2.635 -39.203 1.00 87.69 83 LEU A C 1
ATOM 654 O O . LEU A 1 83 ? 21.002 -3.187 -40.161 1.00 87.69 83 LEU A O 1
ATOM 658 N N . ASN A 1 84 ? 19.414 -1.828 -39.349 1.00 87.69 84 ASN A N 1
ATOM 659 C CA . ASN A 1 84 ? 18.831 -1.518 -40.653 1.00 87.69 84 ASN A CA 1
ATOM 660 C C . ASN A 1 84 ? 19.831 -0.778 -41.562 1.00 87.69 84 ASN A C 1
ATOM 662 O O . ASN A 1 84 ? 19.944 -1.079 -42.748 1.00 87.69 84 ASN A O 1
ATOM 666 N N . TRP A 1 85 ? 20.609 0.154 -41.006 1.00 81.75 85 TRP A N 1
ATOM 667 C CA . TRP A 1 85 ? 21.649 0.869 -41.744 1.00 81.75 85 TRP A CA 1
ATOM 668 C C . TRP A 1 85 ? 22.809 -0.047 -42.173 1.00 81.75 85 TRP A C 1
ATOM 670 O O . TRP A 1 85 ? 23.284 0.039 -43.307 1.00 81.75 85 TRP A O 1
ATOM 680 N N . LEU A 1 86 ? 23.239 -0.962 -41.300 1.00 85.56 86 LEU A N 1
ATOM 681 C CA . LEU A 1 86 ? 24.228 -2.003 -41.603 1.00 85.56 86 LEU A CA 1
ATOM 682 C C . LEU A 1 86 ? 23.734 -2.950 -42.704 1.00 85.56 86 LEU A C 1
ATOM 684 O O . LEU A 1 86 ? 24.488 -3.251 -43.628 1.00 85.56 86 LEU A O 1
ATOM 688 N N . ALA A 1 87 ? 22.468 -3.368 -42.642 1.00 84.56 87 ALA A N 1
ATOM 689 C CA . ALA A 1 87 ? 21.843 -4.208 -43.661 1.00 84.56 87 ALA A CA 1
ATOM 690 C C . ALA A 1 87 ? 21.736 -3.487 -45.018 1.00 84.56 87 ALA A C 1
ATOM 692 O O . ALA A 1 87 ? 22.024 -4.079 -46.057 1.00 84.56 87 ALA A O 1
ATOM 693 N N . GLY A 1 88 ? 21.406 -2.190 -45.020 1.00 81.38 88 GLY A N 1
ATOM 694 C CA . GLY A 1 88 ? 21.350 -1.365 -46.231 1.00 81.38 88 GLY A CA 1
ATOM 695 C C . GLY A 1 88 ? 22.712 -1.122 -46.895 1.00 81.38 88 GLY A C 1
ATOM 696 O O . GLY A 1 88 ? 22.776 -0.943 -48.111 1.00 81.38 88 GLY A O 1
ATOM 697 N N . ARG A 1 89 ? 23.813 -1.168 -46.132 1.00 67.06 89 ARG A N 1
ATOM 698 C CA . ARG A 1 89 ? 25.182 -1.026 -46.661 1.00 67.06 89 ARG A CA 1
ATOM 699 C C . ARG A 1 89 ? 25.669 -2.224 -47.479 1.00 67.06 89 ARG A C 1
ATOM 701 O O . ARG A 1 89 ? 26.611 -2.065 -48.245 1.00 67.06 89 ARG A O 1
ATOM 708 N N . ASN A 1 90 ? 25.039 -3.391 -47.346 1.00 57.69 90 ASN A N 1
ATOM 709 C CA . ASN A 1 90 ? 25.489 -4.643 -47.963 1.00 57.69 90 ASN A CA 1
ATOM 710 C C . ASN A 1 90 ? 24.728 -5.001 -49.251 1.00 57.69 90 ASN A C 1
ATOM 712 O O . ASN A 1 90 ? 24.622 -6.173 -49.609 1.00 57.69 90 ASN A O 1
ATOM 716 N N . ARG A 1 91 ? 24.168 -4.010 -49.958 1.00 58.69 91 ARG A N 1
ATOM 717 C CA . ARG A 1 91 ? 23.539 -4.242 -51.264 1.00 58.69 91 ARG A CA 1
ATOM 718 C C . ARG A 1 91 ? 24.647 -4.532 -52.294 1.00 58.69 91 ARG A C 1
ATOM 720 O O . ARG A 1 91 ? 25.426 -3.622 -52.575 1.00 58.69 91 ARG A O 1
ATOM 727 N N . PRO A 1 92 ? 24.757 -5.754 -52.849 1.00 54.03 92 PRO A N 1
ATOM 728 C CA . PRO A 1 92 ? 25.802 -6.054 -53.820 1.00 54.03 92 PRO A CA 1
ATOM 729 C C . PRO A 1 92 ? 25.588 -5.207 -55.081 1.00 54.03 92 PRO A C 1
ATOM 731 O O . PRO A 1 92 ? 24.470 -5.110 -55.593 1.00 54.03 92 PRO A O 1
ATOM 734 N N . LEU A 1 93 ? 26.662 -4.568 -55.557 1.00 60.19 93 LEU A N 1
ATOM 735 C CA . LEU A 1 93 ? 26.695 -3.906 -56.861 1.00 60.19 93 LEU A CA 1
ATOM 736 C C . LEU A 1 93 ? 26.297 -4.926 -57.943 1.00 60.19 93 LEU A C 1
ATOM 738 O O . LEU A 1 93 ? 26.757 -6.071 -57.880 1.00 60.19 93 LEU A O 1
ATOM 742 N N . PRO A 1 94 ? 25.447 -4.555 -58.920 1.00 55.66 94 PRO A N 1
ATOM 743 C CA . PRO A 1 94 ? 25.104 -5.463 -60.005 1.00 55.66 94 PRO A CA 1
ATOM 744 C C . PRO A 1 94 ? 26.391 -5.866 -60.739 1.00 55.66 94 PRO A C 1
ATOM 746 O O . PRO A 1 94 ? 27.230 -4.991 -60.979 1.00 55.66 94 PRO A O 1
ATOM 749 N N . PRO A 1 95 ? 26.576 -7.153 -61.090 1.00 54.59 95 PRO A N 1
ATOM 750 C 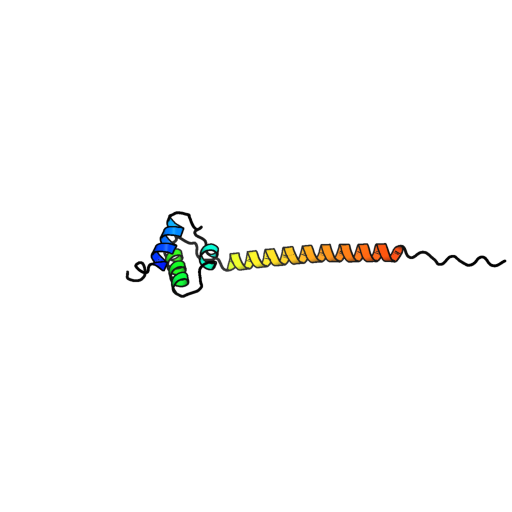CA . PRO A 1 95 ? 27.736 -7.571 -61.859 1.00 54.59 95 PRO A CA 1
ATOM 751 C C . PRO A 1 95 ? 27.723 -6.794 -63.174 1.00 54.59 95 PRO A C 1
ATOM 753 O O . PRO A 1 95 ? 26.819 -6.944 -63.997 1.00 54.59 95 PRO A O 1
ATOM 756 N N . THR A 1 96 ? 28.698 -5.902 -63.336 1.00 60.16 96 THR A N 1
ATOM 757 C CA . THR A 1 96 ? 28.916 -5.170 -64.577 1.00 60.16 96 THR A CA 1
ATOM 758 C C . THR A 1 96 ? 29.134 -6.199 -65.674 1.00 60.16 96 THR A C 1
ATOM 760 O O . THR A 1 96 ? 30.094 -6.966 -65.623 1.00 60.16 96 THR A O 1
ATOM 763 N N . ALA A 1 97 ? 28.198 -6.247 -66.618 1.00 51.62 97 ALA A N 1
ATOM 764 C CA . ALA A 1 97 ? 28.244 -7.118 -67.774 1.00 51.62 97 ALA A CA 1
ATOM 765 C C . ALA A 1 97 ? 29.599 -6.993 -68.486 1.00 51.62 97 ALA A C 1
ATOM 767 O O . ALA A 1 97 ? 29.955 -5.916 -68.968 1.00 51.62 97 ALA A O 1
ATOM 768 N N . SER A 1 98 ? 30.328 -8.109 -68.565 1.00 54.44 98 SER A N 1
ATOM 769 C CA . SER A 1 98 ? 31.398 -8.306 -69.538 1.00 54.44 98 SER A CA 1
ATOM 770 C C . SER A 1 98 ? 30.830 -8.033 -70.928 1.00 54.44 98 SER A C 1
ATOM 772 O O . SER A 1 98 ? 29.894 -8.709 -71.360 1.00 54.44 98 SER A O 1
ATOM 774 N N . ARG A 1 99 ? 31.372 -7.032 -71.618 1.00 47.16 99 ARG A N 1
ATOM 775 C CA . ARG A 1 99 ? 31.151 -6.835 -73.052 1.00 47.16 99 ARG A CA 1
ATOM 776 C C . ARG A 1 99 ? 32.408 -7.287 -73.811 1.00 47.16 99 ARG A C 1
ATOM 778 O O . ARG A 1 99 ? 33.495 -7.107 -73.264 1.00 47.16 99 ARG A O 1
ATOM 785 N N . PRO A 1 100 ? 32.230 -7.921 -74.983 1.00 63.94 100 PRO A N 1
ATOM 786 C CA . PRO A 1 100 ? 33.274 -8.633 -75.719 1.00 63.94 100 PRO A CA 1
ATOM 787 C C 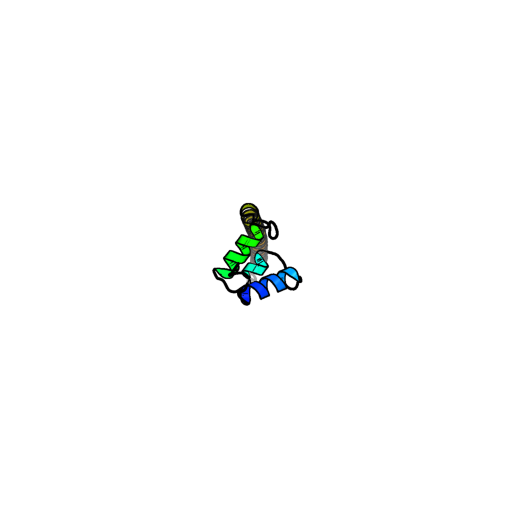. PRO A 1 100 ? 34.299 -7.705 -76.371 1.00 63.94 100 PRO A C 1
ATOM 789 O O . PRO A 1 100 ? 33.942 -6.537 -76.654 1.00 63.94 100 PRO A O 1
#

Radius of gyration: 29.03 Å; Cα contacts (8 Å, |Δi|>4): 30; chains: 1; bounding box: 54×27×93 Å